Protein AF-A0AB36PCN5-F1 (afdb_monomer)

Solvent-accessible surface area (backbone atoms only — not comparable to full-atom values): 4193 Å² total; per-residue (Å²): 136,84,76,79,48,74,66,57,51,50,49,50,52,52,51,53,53,50,55,74,72,40,91,71,49,70,69,58,49,51,54,58,70,25,73,72,36,52,53,50,48,55,56,45,45,72,38,79,88,40,33,63,62,50,52,54,47,52,52,50,49,50,51,60,72,68,51,75,88,124

Mean predicted aligned error: 7.0 Å

Nearest PDB structures (foldseek):
  1n1c-assembly1_B  TM=8.056E-01  e=1.022E-01  Shewanella massilia
  1n1c-assembly1_A  TM=7.565E-01  e=3.298E-01  Shewanella massilia

Organism: NCBI:txid198214

Structure (mmCIF, N/CA/C/O backbone):
data_AF-A0AB36PCN5-F1
#
_entry.id   AF-A0AB36PCN5-F1
#
loop_
_atom_site.group_PDB
_atom_site.id
_atom_site.type_symbol
_atom_site.label_atom_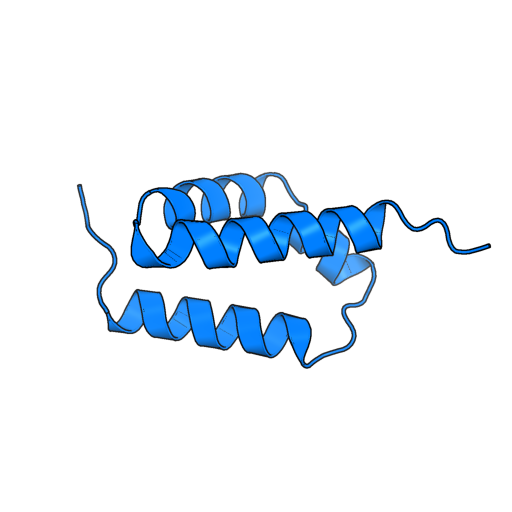id
_atom_site.label_alt_id
_atom_site.label_comp_id
_atom_site.label_asym_id
_atom_site.label_entity_id
_atom_site.label_seq_id
_atom_site.pdbx_PDB_ins_code
_atom_site.Cartn_x
_atom_site.Cartn_y
_atom_site.Cartn_z
_atom_site.occupancy
_atom_site.B_iso_or_equiv
_atom_site.auth_seq_id
_atom_site.auth_comp_id
_atom_site.auth_asym_id
_atom_site.auth_atom_id
_atom_site.pdbx_PDB_model_num
ATOM 1 N N . MET A 1 1 ? 19.707 11.376 -2.726 1.00 41.84 1 MET A N 1
ATOM 2 C CA . MET A 1 1 ? 18.581 10.654 -3.348 1.00 41.84 1 MET A CA 1
ATOM 3 C C . MET A 1 1 ? 18.935 9.181 -3.339 1.00 41.84 1 MET A C 1
ATOM 5 O O . MET A 1 1 ? 19.755 8.759 -4.140 1.00 41.84 1 MET A O 1
ATOM 9 N N . THR A 1 2 ? 18.437 8.431 -2.365 1.00 57.88 2 THR A N 1
ATOM 10 C CA . THR A 1 2 ? 18.571 6.970 -2.343 1.00 57.88 2 THR A CA 1
ATOM 11 C C . THR A 1 2 ? 17.293 6.410 -2.932 1.00 57.88 2 THR A C 1
ATOM 13 O O . THR A 1 2 ? 16.282 6.352 -2.242 1.00 57.88 2 THR A O 1
ATOM 16 N N . THR A 1 3 ? 17.329 6.088 -4.220 1.00 69.56 3 THR A N 1
ATOM 17 C CA . THR A 1 3 ? 16.244 5.371 -4.892 1.00 69.56 3 THR A CA 1
ATOM 18 C C . THR A 1 3 ? 16.037 4.026 -4.203 1.00 69.56 3 THR A C 1
ATOM 20 O O . THR A 1 3 ? 17.023 3.315 -3.964 1.00 69.56 3 THR A O 1
ATOM 23 N N . LEU A 1 4 ? 14.795 3.673 -3.875 1.00 74.75 4 LEU A N 1
ATOM 24 C CA . LEU A 1 4 ? 14.493 2.360 -3.302 1.00 74.75 4 LEU A CA 1
ATOM 25 C C . LEU A 1 4 ? 14.891 1.259 -4.296 1.00 74.75 4 LEU A C 1
ATOM 27 O O . LEU A 1 4 ? 14.598 1.313 -5.489 1.00 74.75 4 LEU A O 1
ATOM 31 N N . THR A 1 5 ? 15.591 0.241 -3.804 1.00 83.81 5 THR A N 1
ATOM 32 C CA . THR A 1 5 ? 15.9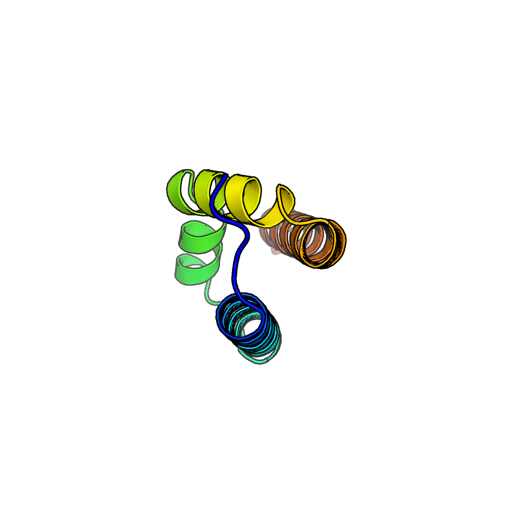72 -0.917 -4.621 1.00 83.81 5 THR A CA 1
ATOM 33 C C . THR A 1 5 ? 14.736 -1.719 -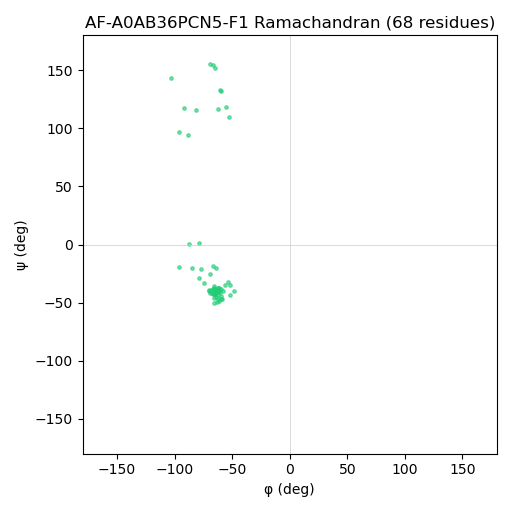5.027 1.00 83.81 5 THR A C 1
ATOM 35 O O . THR A 1 5 ? 13.736 -1.750 -4.309 1.00 83.81 5 THR A O 1
ATOM 38 N N . ALA A 1 6 ? 14.815 -2.453 -6.141 1.00 81.50 6 ALA A N 1
ATOM 39 C CA . ALA A 1 6 ? 13.720 -3.312 -6.606 1.00 81.50 6 ALA A CA 1
ATOM 40 C C . ALA A 1 6 ? 13.233 -4.306 -5.530 1.00 81.50 6 ALA A C 1
ATOM 42 O O . ALA A 1 6 ? 12.045 -4.601 -5.452 1.00 81.50 6 ALA A O 1
ATOM 43 N N . GLN A 1 7 ? 14.131 -4.778 -4.658 1.00 84.62 7 GLN A N 1
ATOM 44 C CA . GLN A 1 7 ? 13.781 -5.649 -3.535 1.00 84.62 7 GLN A CA 1
ATOM 45 C C . GLN A 1 7 ? 12.985 -4.916 -2.446 1.00 84.62 7 GLN A C 1
ATOM 47 O O . GLN A 1 7 ? 12.038 -5.480 -1.902 1.00 84.62 7 GLN A O 1
ATOM 52 N N . GLN A 1 8 ? 13.334 -3.664 -2.137 1.00 83.75 8 GLN A N 1
ATOM 53 C CA . GLN A 1 8 ? 12.555 -2.845 -1.204 1.00 83.75 8 GLN A CA 1
ATOM 54 C C . GLN A 1 8 ? 11.164 -2.552 -1.770 1.00 83.75 8 GLN A C 1
ATOM 56 O O . GLN A 1 8 ? 10.179 -2.707 -1.055 1.00 83.75 8 GLN A O 1
ATOM 61 N N . ILE A 1 9 ? 11.074 -2.230 -3.063 1.00 83.62 9 ILE A N 1
ATOM 62 C CA . ILE A 1 9 ? 9.799 -2.030 -3.766 1.00 83.62 9 ILE A CA 1
ATOM 63 C C . ILE A 1 9 ? 8.947 -3.308 -3.708 1.00 83.62 9 ILE A C 1
ATOM 65 O O . ILE A 1 9 ? 7.778 -3.251 -3.337 1.00 83.62 9 ILE A O 1
ATOM 69 N N . ALA A 1 10 ? 9.530 -4.475 -4.000 1.00 85.69 10 ALA A N 1
ATOM 70 C CA . ALA A 1 10 ? 8.827 -5.757 -3.927 1.00 85.69 10 ALA A CA 1
ATOM 71 C C . ALA A 1 10 ? 8.340 -6.088 -2.505 1.00 85.69 10 ALA A C 1
ATOM 73 O O . ALA A 1 10 ? 7.231 -6.591 -2.337 1.00 85.69 10 ALA A O 1
ATOM 74 N N . CYS A 1 11 ? 9.139 -5.771 -1.481 1.00 86.62 11 CYS A N 1
ATOM 75 C CA . CYS A 1 11 ? 8.752 -5.936 -0.080 1.00 86.62 11 CYS A CA 1
ATOM 76 C C . CYS A 1 11 ? 7.542 -5.056 0.278 1.00 86.62 11 CYS A C 1
ATOM 78 O O . CYS A 1 11 ? 6.592 -5.537 0.893 1.00 86.62 11 CYS A O 1
ATOM 80 N N . VAL A 1 12 ? 7.533 -3.798 -0.177 1.00 84.50 12 VAL A N 1
ATOM 81 C CA . VAL A 1 12 ? 6.402 -2.875 0.017 1.00 84.50 12 VAL A CA 1
ATOM 82 C C . VAL A 1 12 ? 5.147 -3.402 -0.675 1.00 84.50 12 VAL A C 1
ATOM 84 O O . VAL A 1 12 ? 4.097 -3.462 -0.046 1.00 84.50 12 VAL A O 1
ATOM 87 N N . TYR A 1 13 ? 5.240 -3.855 -1.927 1.00 82.75 13 TYR A N 1
ATOM 88 C CA . TYR A 1 13 ? 4.094 -4.449 -2.626 1.00 82.75 13 TYR A CA 1
ATOM 89 C C . TYR A 1 13 ? 3.552 -5.701 -1.932 1.00 82.75 13 TYR A C 1
ATOM 91 O O . TYR A 1 13 ? 2.338 -5.865 -1.842 1.00 82.75 13 TYR A O 1
ATOM 99 N N . ALA A 1 14 ? 4.429 -6.573 -1.428 1.00 87.12 14 ALA A N 1
ATOM 100 C CA . ALA A 1 14 ? 4.013 -7.754 -0.677 1.00 87.12 14 ALA A CA 1
ATOM 101 C C . ALA A 1 14 ? 3.291 -7.371 0.623 1.00 87.12 14 ALA A C 1
ATOM 103 O O . ALA A 1 14 ? 2.265 -7.965 0.953 1.00 87.12 14 ALA A O 1
ATOM 104 N N . TRP A 1 15 ? 3.787 -6.348 1.325 1.00 85.88 15 TRP A N 1
ATOM 105 C CA . TRP A 1 15 ? 3.138 -5.808 2.517 1.00 85.88 15 TRP A CA 1
ATOM 106 C C . TRP A 1 15 ? 1.772 -5.187 2.197 1.00 85.88 15 TRP A C 1
ATOM 108 O O . TRP A 1 15 ? 0.797 -5.517 2.866 1.00 85.88 15 TRP A O 1
ATOM 118 N N . LEU A 1 16 ? 1.664 -4.386 1.129 1.00 81.88 16 LEU A N 1
ATOM 119 C CA . LEU A 1 16 ? 0.391 -3.828 0.653 1.00 81.88 16 LEU A CA 1
ATOM 120 C C . LEU A 1 16 ? -0.615 -4.934 0.309 1.00 81.88 16 LEU A C 1
ATOM 122 O O . LEU A 1 16 ? -1.758 -4.888 0.748 1.00 81.88 16 LEU A O 1
ATOM 126 N N . ALA A 1 17 ? -0.192 -5.961 -0.429 1.00 82.81 17 ALA A N 1
ATOM 127 C CA . ALA A 1 17 ? -1.052 -7.093 -0.768 1.00 82.81 17 ALA A CA 1
ATOM 128 C C . ALA A 1 17 ? -1.522 -7.857 0.482 1.00 82.81 17 ALA A C 1
ATOM 130 O O . ALA A 1 17 ? -2.674 -8.283 0.554 1.00 82.81 17 ALA A O 1
ATOM 131 N N . GLN A 1 18 ? -0.652 -8.000 1.487 1.00 82.69 18 GLN A N 1
ATOM 132 C CA . GLN A 1 18 ? -1.006 -8.622 2.762 1.00 82.69 18 GLN A CA 1
ATOM 133 C C . GLN A 1 18 ? -2.039 -7.796 3.540 1.00 82.69 18 GLN A C 1
ATOM 135 O O . GLN A 1 18 ? -2.925 -8.370 4.172 1.00 82.69 18 GLN A O 1
ATOM 140 N N . LEU A 1 19 ? -1.938 -6.472 3.448 1.00 77.94 19 LEU A N 1
ATOM 141 C CA . LEU A 1 19 ? -2.863 -5.492 4.009 1.00 77.94 19 LEU A CA 1
ATOM 142 C C . LEU A 1 19 ? -4.282 -5.663 3.454 1.00 77.94 19 LEU A C 1
ATOM 144 O O . LEU A 1 19 ? -5.235 -5.704 4.216 1.00 77.94 19 LEU A O 1
ATOM 148 N N . PHE A 1 20 ? -4.420 -5.855 2.140 1.00 69.50 20 PHE A N 1
ATOM 149 C CA . PHE A 1 20 ? -5.719 -6.122 1.506 1.00 69.50 20 PHE A CA 1
ATOM 150 C C . PHE A 1 20 ? -6.218 -7.563 1.689 1.00 69.50 20 PHE A C 1
ATOM 152 O O . PHE A 1 20 ? -7.405 -7.831 1.524 1.00 69.50 20 PHE A O 1
ATOM 159 N N . SER A 1 21 ? -5.324 -8.509 1.985 1.00 73.75 21 SER A N 1
ATOM 160 C CA . SER A 1 21 ? -5.673 -9.926 2.135 1.00 73.75 21 SER A CA 1
ATOM 161 C C . SER A 1 21 ? -6.171 -10.292 3.535 1.00 73.75 21 SER A C 1
ATOM 163 O O . SER A 1 21 ? -6.779 -11.354 3.688 1.00 73.75 21 SER A O 1
ATOM 165 N N . ARG A 1 22 ? -5.868 -9.490 4.558 1.00 68.88 22 ARG A N 1
ATOM 166 C CA . ARG A 1 22 ? -6.380 -9.681 5.920 1.00 68.88 22 ARG A CA 1
ATOM 167 C C . ARG A 1 22 ? -7.497 -8.678 6.168 1.00 68.88 22 ARG A C 1
ATOM 169 O O . ARG A 1 22 ? -7.402 -7.540 5.724 1.00 68.88 22 ARG A O 1
ATOM 176 N N . GLU A 1 23 ? -8.528 -9.090 6.904 1.00 72.69 23 GLU A N 1
ATOM 177 C CA . GLU A 1 23 ? -9.407 -8.121 7.560 1.00 72.69 23 GLU A CA 1
ATOM 178 C C . GLU A 1 23 ? -8.531 -7.219 8.425 1.00 72.69 23 GLU A C 1
ATOM 180 O O . GLU A 1 23 ? -7.793 -7.695 9.291 1.00 72.69 23 GLU A O 1
ATOM 185 N N . LEU A 1 24 ? -8.538 -5.930 8.107 1.00 71.12 24 LEU A N 1
ATOM 186 C CA . LEU A 1 24 ? -7.821 -4.938 8.877 1.00 71.12 24 LEU A CA 1
ATOM 187 C C . LEU A 1 24 ? -8.673 -4.567 10.086 1.00 71.12 24 LEU A C 1
ATOM 189 O O . LEU A 1 24 ? -9.748 -3.995 9.922 1.00 71.12 24 LEU A O 1
ATOM 193 N N . ASP A 1 25 ? -8.185 -4.867 11.285 1.00 79.31 25 ASP A N 1
ATOM 194 C CA . ASP A 1 25 ? -8.805 -4.386 12.517 1.00 79.31 25 ASP A CA 1
ATOM 195 C C . ASP A 1 25 ? -8.707 -2.848 12.609 1.00 79.31 25 ASP A C 1
ATOM 197 O O . ASP A 1 25 ? -7.739 -2.249 12.125 1.00 79.31 25 ASP A O 1
ATOM 201 N N . ASP A 1 26 ? -9.651 -2.196 13.295 1.00 76.38 26 ASP A N 1
ATOM 202 C CA . ASP A 1 26 ? -9.666 -0.735 13.502 1.00 76.38 26 ASP A CA 1
ATOM 203 C C . ASP A 1 26 ? -8.340 -0.177 14.057 1.00 76.38 26 ASP A C 1
ATOM 205 O O . ASP A 1 26 ? -7.905 0.916 13.685 1.00 76.38 26 ASP A O 1
ATOM 209 N N . GLU A 1 27 ? -7.6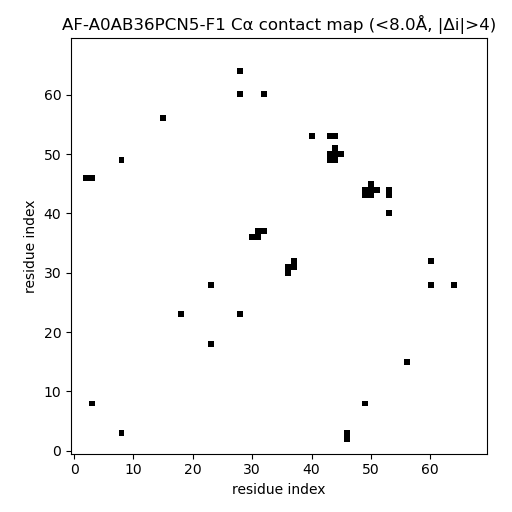45 -0.933 14.915 1.00 81.38 27 GLU A N 1
ATOM 210 C CA . GLU A 1 27 ? -6.328 -0.547 15.440 1.00 81.38 27 GLU A CA 1
ATOM 211 C C . GLU A 1 27 ? -5.245 -0.531 14.353 1.00 81.38 27 GLU A C 1
ATOM 213 O O . GLU A 1 27 ? -4.438 0.399 14.298 1.00 81.38 27 GLU A O 1
ATOM 218 N N . GLN A 1 28 ? -5.234 -1.532 13.466 1.00 79.31 28 GLN A N 1
ATOM 219 C CA . GLN A 1 28 ? -4.317 -1.585 12.322 1.00 79.31 28 GLN A CA 1
ATOM 220 C C . GLN A 1 28 ? -4.619 -0.437 11.358 1.00 79.31 28 GLN A C 1
ATOM 222 O O . GLN A 1 28 ? -3.707 0.235 10.878 1.00 79.31 28 GLN A O 1
ATOM 227 N N . LEU A 1 29 ? -5.904 -0.169 11.126 1.00 80.31 29 LEU A N 1
ATOM 228 C CA . LEU A 1 29 ? -6.365 0.889 10.236 1.00 80.31 29 LEU A CA 1
ATOM 229 C C . LEU A 1 29 ? -5.976 2.273 10.768 1.00 80.31 29 LEU A C 1
ATOM 231 O O . LEU A 1 29 ? -5.431 3.092 10.028 1.00 80.31 29 LEU A O 1
ATOM 235 N N . THR A 1 30 ? -6.122 2.488 12.077 1.00 81.31 30 THR A N 1
ATOM 236 C CA . THR A 1 30 ? -5.668 3.703 12.770 1.00 81.31 30 THR A CA 1
ATOM 237 C C . THR A 1 30 ? -4.142 3.841 12.750 1.00 81.31 30 THR A C 1
ATOM 239 O O . THR A 1 30 ? -3.625 4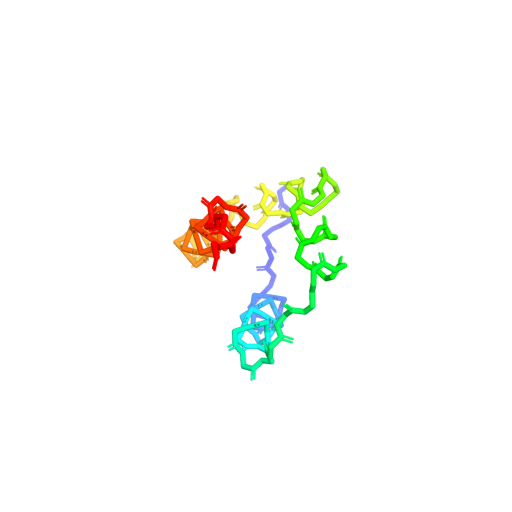.942 12.551 1.00 81.31 30 THR A O 1
ATOM 242 N N . GLN A 1 31 ? -3.392 2.744 12.913 1.00 82.25 31 GLN A N 1
ATOM 243 C CA . GLN A 1 31 ? -1.929 2.765 12.793 1.00 82.25 31 GLN A CA 1
ATOM 244 C C . GLN A 1 31 ? -1.465 3.098 11.372 1.00 82.25 31 GLN A C 1
ATOM 246 O O . GLN A 1 31 ? -0.492 3.836 11.205 1.00 82.25 31 GLN A O 1
ATOM 251 N N . ILE A 1 32 ? -2.151 2.599 10.346 1.00 82.38 32 ILE A N 1
ATOM 252 C CA . ILE A 1 32 ? -1.772 2.851 8.951 1.00 82.38 32 ILE A CA 1
ATOM 253 C C . ILE A 1 32 ? -2.222 4.241 8.492 1.00 82.38 32 ILE A C 1
ATOM 255 O O . ILE A 1 32 ? -1.529 4.878 7.705 1.00 82.38 32 ILE A O 1
ATOM 259 N N . ALA A 1 33 ? -3.304 4.770 9.060 1.00 78.56 33 ALA A N 1
ATOM 260 C CA . ALA A 1 33 ? -3.698 6.170 8.918 1.00 78.56 33 ALA A CA 1
ATOM 261 C C . ALA A 1 33 ? -2.897 7.130 9.828 1.00 78.56 33 ALA A C 1
ATOM 263 O O . ALA A 1 33 ? -3.159 8.334 9.840 1.00 78.56 33 ALA A O 1
ATOM 264 N N . SER A 1 34 ? -1.935 6.631 10.616 1.00 84.06 34 SER A N 1
ATOM 265 C CA . SER A 1 34 ? -1.154 7.470 11.528 1.00 84.06 34 SER A CA 1
ATOM 266 C C . SER A 1 34 ? -0.209 8.414 10.782 1.00 84.06 34 SER A C 1
ATOM 268 O O . SER A 1 34 ? 0.254 8.130 9.675 1.00 84.06 34 SER A O 1
ATOM 270 N N . ALA A 1 35 ? 0.156 9.524 11.431 1.00 80.75 35 ALA A N 1
ATOM 271 C CA . ALA A 1 35 ? 1.088 10.503 10.869 1.00 80.75 35 ALA A CA 1
ATOM 272 C C . ALA A 1 35 ? 2.440 9.880 10.470 1.00 80.75 35 ALA A C 1
ATOM 274 O O . ALA A 1 35 ? 3.015 10.256 9.453 1.00 80.75 35 ALA A O 1
ATOM 275 N N . GLN A 1 36 ? 2.911 8.881 11.225 1.00 81.88 36 GLN A N 1
ATOM 276 C CA . GLN A 1 36 ? 4.158 8.177 10.928 1.00 81.88 36 GLN A CA 1
ATOM 277 C C . GLN A 1 36 ? 4.067 7.369 9.624 1.00 81.88 36 GLN A C 1
ATOM 279 O O . GLN A 1 36 ? 5.022 7.352 8.844 1.00 81.88 36 GLN A O 1
ATOM 284 N N . MET A 1 37 ? 2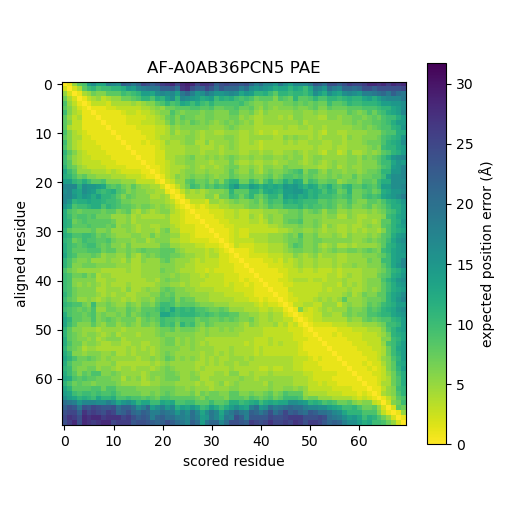.919 6.742 9.346 1.00 84.38 37 MET A N 1
ATOM 285 C CA . MET A 1 37 ? 2.709 6.080 8.056 1.00 84.38 37 MET A CA 1
ATOM 286 C C . MET A 1 37 ? 2.459 7.064 6.926 1.00 84.38 37 MET A C 1
ATOM 288 O O . MET A 1 37 ? 2.934 6.816 5.825 1.00 84.38 37 MET A O 1
ATOM 292 N N . ALA A 1 38 ? 1.817 8.205 7.174 1.00 82.06 38 ALA A N 1
ATOM 293 C CA . ALA A 1 38 ? 1.672 9.252 6.162 1.00 82.06 38 ALA A CA 1
ATOM 294 C C . ALA A 1 38 ? 3.037 9.784 5.671 1.00 82.06 38 ALA A C 1
ATOM 296 O O . ALA A 1 38 ? 3.230 10.010 4.470 1.00 82.06 38 ALA A O 1
ATOM 297 N N . GLU A 1 39 ? 4.018 9.925 6.570 1.00 85.38 39 GLU A N 1
ATOM 298 C CA . GLU A 1 39 ? 5.400 10.259 6.198 1.00 85.38 39 GLU A CA 1
ATOM 299 C C . GLU A 1 39 ? 6.062 9.136 5.389 1.00 85.38 39 GLU A C 1
ATOM 301 O O . GLU A 1 39 ? 6.705 9.396 4.367 1.00 85.38 39 GLU A O 1
ATOM 306 N N . TRP A 1 40 ? 5.864 7.879 5.795 1.00 85.38 40 TRP A N 1
ATOM 307 C CA . TRP A 1 40 ? 6.390 6.728 5.065 1.00 85.38 40 TRP A CA 1
ATOM 308 C C . TRP A 1 40 ? 5.761 6.588 3.668 1.00 85.38 40 TRP A C 1
ATOM 310 O O . TRP A 1 40 ? 6.480 6.399 2.689 1.00 85.38 40 TRP A O 1
ATOM 320 N N . PHE A 1 41 ? 4.450 6.791 3.530 1.00 83.38 41 PHE A N 1
ATOM 321 C CA . PHE A 1 41 ? 3.751 6.838 2.246 1.00 83.38 41 PHE A CA 1
ATOM 322 C C . PHE A 1 41 ? 4.235 7.985 1.369 1.00 83.38 41 PHE A C 1
ATOM 324 O O . PHE A 1 41 ? 4.443 7.785 0.175 1.00 83.38 41 PHE A O 1
ATOM 331 N N . SER A 1 42 ? 4.491 9.161 1.941 1.00 83.94 42 SER A N 1
ATOM 332 C CA . SER A 1 42 ? 5.077 10.289 1.203 1.00 83.94 42 SER A CA 1
ATOM 333 C C . SER A 1 42 ? 6.470 9.951 0.659 1.00 83.94 42 SER A C 1
ATOM 335 O O . SER A 1 42 ? 6.812 10.310 -0.473 1.00 83.94 42 SER A O 1
ATOM 337 N N . LEU A 1 43 ? 7.255 9.193 1.427 1.00 84.31 43 LEU A N 1
ATOM 338 C CA . LEU A 1 43 ? 8.544 8.677 0.981 1.00 84.31 43 LEU A CA 1
ATOM 339 C C . LEU A 1 43 ? 8.381 7.640 -0.142 1.00 84.31 43 LEU A C 1
ATOM 341 O O . LEU A 1 43 ? 9.097 7.712 -1.137 1.00 84.31 43 LEU A O 1
ATOM 345 N N . LEU A 1 44 ? 7.399 6.739 -0.050 1.00 83.12 44 LEU A N 1
ATOM 346 C CA . LEU A 1 44 ? 7.092 5.778 -1.118 1.00 83.12 44 LEU A CA 1
ATOM 347 C C . LEU A 1 44 ? 6.569 6.455 -2.393 1.00 83.12 44 LEU A C 1
ATOM 349 O O . LEU A 1 44 ? 6.941 6.052 -3.491 1.00 83.12 44 LEU A O 1
ATOM 353 N N . LYS A 1 45 ? 5.764 7.517 -2.275 1.00 82.19 45 LYS A N 1
ATOM 354 C CA . LYS A 1 45 ? 5.278 8.313 -3.415 1.00 82.19 45 LYS A CA 1
ATOM 355 C C . LYS A 1 45 ? 6.390 9.028 -4.171 1.00 82.19 45 LYS A C 1
ATOM 357 O O . LYS A 1 45 ? 6.171 9.388 -5.326 1.00 82.19 45 LYS A O 1
ATOM 362 N N . SER A 1 46 ? 7.552 9.227 -3.544 1.00 82.88 46 SER A N 1
ATOM 363 C CA . SER A 1 46 ? 8.734 9.770 -4.222 1.00 82.88 46 SER A CA 1
ATOM 364 C C . SER A 1 46 ? 9.291 8.810 -5.276 1.00 82.88 46 SER A C 1
ATOM 366 O O . SER A 1 46 ? 10.015 9.249 -6.168 1.00 82.88 46 SER A O 1
ATOM 368 N N . GLU A 1 47 ? 8.932 7.524 -5.213 1.00 79.56 47 GLU A N 1
ATOM 369 C CA . GLU A 1 47 ? 9.235 6.547 -6.252 1.00 79.56 47 GLU A CA 1
ATOM 370 C C . GLU A 1 47 ? 8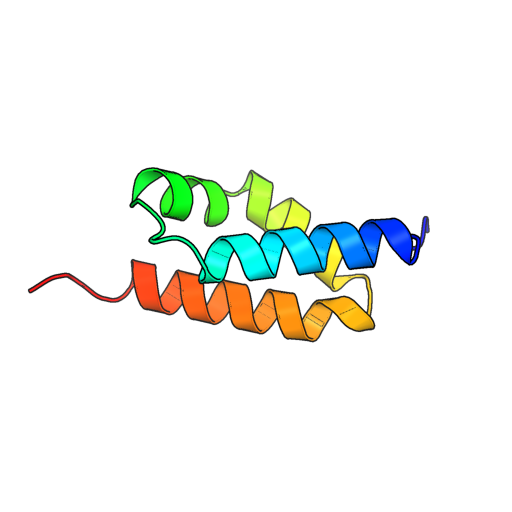.083 6.476 -7.270 1.00 79.56 47 GLU A C 1
ATOM 372 O O . GLU A 1 47 ? 6.988 6.018 -6.924 1.00 79.56 47 GLU A O 1
ATOM 377 N N . PRO A 1 48 ? 8.328 6.818 -8.552 1.00 77.81 48 PRO A N 1
ATOM 378 C CA . PRO A 1 48 ? 7.327 6.737 -9.616 1.00 77.81 48 PRO A CA 1
ATOM 379 C C . PRO A 1 48 ? 6.554 5.408 -9.706 1.00 77.81 48 PRO A C 1
ATOM 381 O O . PRO A 1 48 ? 5.349 5.455 -9.957 1.00 77.81 48 PRO A O 1
ATOM 384 N N . PRO A 1 49 ? 7.173 4.218 -9.520 1.00 79.44 49 PRO A N 1
ATOM 385 C CA . PRO A 1 49 ? 6.430 2.962 -9.616 1.00 79.44 49 PRO A CA 1
ATOM 386 C C . PRO A 1 49 ? 5.438 2.749 -8.464 1.00 79.44 49 PRO A C 1
ATOM 388 O O . PRO A 1 49 ? 4.456 2.039 -8.647 1.00 79.44 49 PRO A O 1
ATOM 391 N N . LEU A 1 50 ? 5.669 3.350 -7.293 1.00 79.50 50 LEU A N 1
ATOM 392 C CA . LEU A 1 50 ? 4.868 3.118 -6.086 1.00 79.50 50 LEU A CA 1
ATOM 393 C C . LEU A 1 50 ? 3.775 4.170 -5.877 1.00 79.50 50 LEU A C 1
ATOM 39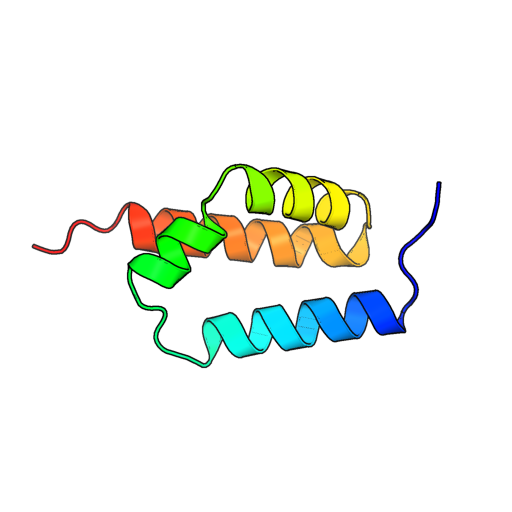5 O O . LEU A 1 50 ? 2.800 3.894 -5.180 1.00 79.50 50 LEU A O 1
ATOM 399 N N . THR A 1 51 ? 3.890 5.346 -6.504 1.00 82.81 51 THR A N 1
ATOM 400 C CA . THR A 1 51 ? 2.938 6.456 -6.340 1.00 82.81 51 THR A CA 1
ATOM 401 C C . THR A 1 51 ? 1.482 6.036 -6.569 1.00 82.81 51 THR A C 1
ATOM 403 O O . THR A 1 51 ? 0.610 6.415 -5.789 1.00 82.81 51 THR A O 1
ATOM 406 N N . ALA A 1 52 ? 1.208 5.242 -7.611 1.00 84.44 52 ALA A N 1
ATOM 407 C CA . ALA A 1 52 ? -0.148 4.787 -7.924 1.00 84.44 52 ALA A CA 1
ATOM 408 C C . ALA A 1 52 ? -0.704 3.851 -6.838 1.00 84.44 52 ALA A C 1
ATOM 410 O O . ALA A 1 52 ? -1.769 4.115 -6.291 1.00 84.44 52 ALA A O 1
ATOM 411 N N . ALA A 1 53 ? 0.062 2.821 -6.460 1.00 82.62 53 ALA A N 1
ATOM 412 C CA . ALA A 1 53 ? -0.353 1.842 -5.455 1.00 82.62 53 ALA A CA 1
ATOM 413 C C . ALA A 1 53 ? -0.584 2.475 -4.072 1.00 82.62 53 ALA A C 1
ATOM 415 O O . ALA A 1 53 ? -1.515 2.098 -3.365 1.00 82.62 53 ALA A O 1
ATOM 416 N N . VAL A 1 54 ? 0.242 3.456 -3.694 1.00 83.62 54 VAL A N 1
ATOM 417 C CA . VAL A 1 54 ? 0.087 4.184 -2.427 1.00 83.62 54 VAL A CA 1
ATOM 418 C C . VAL A 1 54 ? -1.155 5.081 -2.445 1.00 83.62 54 VAL A C 1
ATOM 420 O O . VAL A 1 54 ? -1.893 5.097 -1.466 1.00 83.62 54 VAL A O 1
ATOM 423 N N . ASN A 1 55 ? -1.433 5.779 -3.553 1.00 84.56 55 ASN A N 1
ATOM 424 C CA . ASN A 1 55 ? -2.661 6.574 -3.679 1.00 84.56 55 ASN A CA 1
ATOM 425 C C . ASN A 1 55 ? -3.928 5.700 -3.608 1.00 84.56 55 ASN A C 1
ATOM 427 O O . ASN A 1 55 ? -4.897 6.093 -2.961 1.00 84.56 55 ASN A O 1
ATOM 431 N N . ASP A 1 56 ? -3.929 4.523 -4.244 1.00 84.25 56 ASP A N 1
ATOM 432 C CA . ASP A 1 56 ? -5.046 3.570 -4.148 1.00 84.25 56 ASP A CA 1
ATOM 433 C C . ASP A 1 56 ? -5.238 3.047 -2.717 1.00 84.25 56 ASP A C 1
ATOM 435 O O . ASP A 1 56 ? -6.372 2.930 -2.242 1.00 84.25 56 ASP A O 1
ATOM 439 N N . LEU A 1 57 ? -4.141 2.780 -2.000 1.00 82.25 57 LEU A N 1
ATOM 440 C CA . LEU A 1 57 ? -4.193 2.394 -0.592 1.00 82.25 57 LEU A CA 1
ATOM 441 C C . LEU A 1 57 ? -4.777 3.514 0.277 1.00 82.25 57 LEU A C 1
ATOM 443 O O . LEU A 1 57 ? -5.693 3.251 1.047 1.00 82.25 57 LEU A O 1
ATOM 447 N N . GLU A 1 58 ? -4.290 4.751 0.155 1.00 82.88 58 GLU A N 1
ATOM 448 C CA . GLU A 1 58 ? -4.814 5.879 0.936 1.00 82.88 58 GLU A CA 1
ATOM 449 C C . GLU A 1 58 ? -6.291 6.143 0.646 1.00 82.88 58 GLU A C 1
ATOM 451 O O . GLU A 1 58 ? -7.052 6.381 1.580 1.00 82.88 58 GLU A O 1
ATOM 456 N N . ASN A 1 59 ? -6.724 6.034 -0.614 1.00 83.88 59 ASN A N 1
ATOM 457 C CA . ASN A 1 59 ? -8.142 6.124 -0.961 1.00 83.88 59 ASN A CA 1
ATOM 458 C C . ASN A 1 59 ? -8.958 4.987 -0.332 1.00 83.88 59 ASN A C 1
ATOM 460 O O . ASN A 1 59 ? -10.064 5.224 0.156 1.00 83.88 59 ASN A O 1
ATOM 464 N N . SER A 1 60 ? -8.422 3.763 -0.313 1.00 81.88 60 SER A N 1
ATOM 465 C CA . SER A 1 60 ? -9.083 2.611 0.312 1.00 81.88 60 SER A CA 1
ATOM 466 C C . SER A 1 60 ? -9.198 2.788 1.826 1.00 81.88 60 SER A C 1
ATOM 468 O O . SER A 1 60 ? -10.279 2.607 2.380 1.00 81.88 60 SER A O 1
ATOM 470 N N . ILE A 1 61 ? -8.120 3.218 2.490 1.00 79.88 61 ILE A N 1
ATOM 471 C CA . ILE A 1 61 ? -8.109 3.522 3.926 1.00 79.88 61 ILE A CA 1
ATOM 472 C C . ILE A 1 61 ? -9.083 4.659 4.223 1.00 79.88 61 ILE A C 1
ATOM 474 O O . ILE A 1 61 ? -9.913 4.513 5.109 1.00 79.88 61 ILE A O 1
ATOM 478 N N . ALA A 1 62 ? -9.042 5.761 3.470 1.00 80.38 62 ALA A N 1
ATOM 479 C CA . ALA A 1 62 ? -9.975 6.869 3.647 1.00 80.38 62 ALA A CA 1
ATOM 480 C C . ALA A 1 62 ? -11.429 6.411 3.479 1.00 80.38 62 ALA A C 1
ATOM 482 O O . ALA A 1 62 ? -12.281 6.799 4.269 1.00 80.38 62 ALA A O 1
ATOM 483 N N . THR A 1 63 ? -11.711 5.531 2.515 1.00 79.50 63 THR A N 1
ATOM 484 C CA . THR A 1 63 ? -13.048 4.949 2.323 1.00 79.50 63 THR A CA 1
ATOM 485 C C . THR A 1 63 ? -13.469 4.083 3.512 1.00 79.50 63 THR A C 1
ATOM 487 O O . THR A 1 63 ? -14.613 4.178 3.953 1.00 79.50 63 THR A O 1
ATOM 490 N N . LEU A 1 64 ? -12.557 3.278 4.062 1.00 74.94 64 LEU A N 1
ATOM 491 C CA . LEU A 1 64 ? -12.810 2.436 5.235 1.00 74.94 64 LEU A CA 1
ATOM 492 C C . LEU A 1 64 ? -12.971 3.262 6.527 1.00 74.94 64 LEU A C 1
ATOM 494 O O . LEU A 1 64 ? -13.865 2.980 7.311 1.00 74.94 64 LEU A O 1
ATOM 498 N N . VAL A 1 65 ? -12.184 4.328 6.727 1.00 70.06 65 VAL A N 1
ATOM 499 C CA . VAL A 1 65 ? -12.343 5.264 7.863 1.00 70.06 65 VAL A CA 1
ATOM 500 C C . VAL A 1 65 ? -13.637 6.076 7.741 1.00 70.06 65 VAL A C 1
ATOM 502 O O . VAL A 1 65 ? -14.297 6.360 8.738 1.00 70.06 65 VAL A O 1
ATOM 505 N N . MET A 1 66 ? -13.995 6.500 6.525 1.00 65.44 66 MET A N 1
ATOM 506 C CA . MET A 1 66 ? -15.155 7.362 6.264 1.00 65.44 66 MET A CA 1
ATOM 507 C C . MET A 1 66 ? -16.457 6.590 6.049 1.00 65.44 66 MET A C 1
ATOM 509 O O . MET A 1 66 ? -17.475 7.232 5.800 1.00 65.44 66 MET A O 1
ATOM 513 N N . THR A 1 67 ? -16.462 5.257 6.122 1.00 55.53 67 THR A N 1
ATOM 514 C CA . THR A 1 67 ? -17.703 4.475 6.141 1.00 55.53 67 THR A CA 1
ATOM 5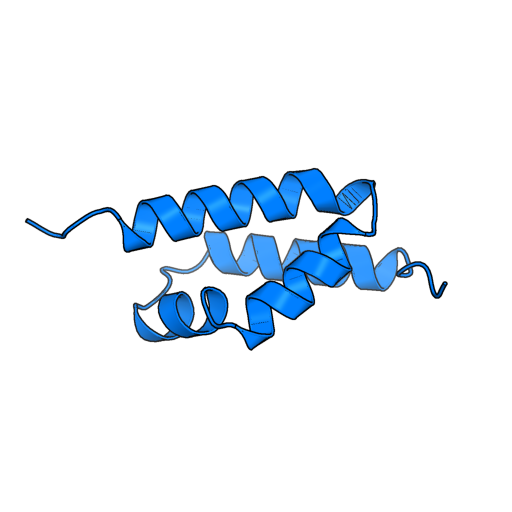15 C C . THR A 1 67 ? -18.168 4.339 7.592 1.00 55.53 67 THR A C 1
ATOM 517 O O . THR A 1 67 ? -17.712 3.443 8.297 1.00 55.53 67 THR A O 1
ATOM 520 N N . PRO A 1 68 ? -19.065 5.218 8.091 1.00 44.59 68 PRO A N 1
ATOM 521 C CA . PRO A 1 68 ? -19.684 5.002 9.386 1.00 44.59 68 PRO A CA 1
ATOM 522 C C . PRO A 1 68 ? -20.482 3.702 9.309 1.00 44.59 68 PRO A C 1
ATOM 524 O O . PRO A 1 68 ? -21.439 3.593 8.540 1.00 44.59 68 PRO A O 1
ATOM 527 N N . THR A 1 69 ? -20.075 2.716 10.101 1.00 48.03 69 THR A N 1
ATOM 528 C CA . THR A 1 69 ? -20.897 1.557 10.444 1.00 48.03 69 THR A CA 1
ATOM 529 C C . THR A 1 69 ? -22.233 2.072 10.985 1.00 48.03 69 THR A C 1
ATOM 531 O O . THR A 1 69 ? -22.265 2.689 12.053 1.00 48.03 69 THR A O 1
ATOM 534 N N . TYR A 1 70 ? -23.301 1.889 10.207 1.00 41.91 70 TYR A N 1
ATOM 535 C CA . TYR A 1 70 ? -24.686 2.169 10.589 1.00 41.91 70 TYR A CA 1
ATOM 536 C C . TYR A 1 70 ? -25.348 0.890 11.100 1.00 41.91 70 TYR A C 1
ATOM 538 O O . TYR A 1 70 ? -25.064 -0.178 10.511 1.00 41.91 70 TYR A O 1
#

Foldseek 3Di:
DDADDPVSVVVVVVVLVVVVVDDQDPVNLCVCVDPVVVVVLVVQCVHPVRVVVSVVVVVVSCVVVPPPDD

Sequence (70 aa):
MTTLTAQQIACVYAWLAQLFSRELDDEQLTQIASAQMAEWFSLLKSEPPLTAAVNDLENSIATLVMTPTY

Secondary structure (DSSP, 8-state):
--PPPHHHHHHHHHHHHHHHHS---HHHHHHHTSHHHHHHHHHHHTSTTTHHHHHHHHHHHHHHHT----

pLDDT: mean 77.85, std 10.3, range [41.84, 87.12]

InterPro domains:
  IPR036411 TorD-like superfamily [SSF89155] (7-65)

Radius of gyration: 12.75 Å; Cα contacts (8 Å, |Δi|>4): 23; chains: 1; bounding box: 43×21×25 Å